Protein AF-A0A3D5HQV8-F1 (afdb_monomer_lite)

Radius of gyration: 16.64 Å; chains: 1; bounding box: 42×31×44 Å

Structure (mmCIF, N/CA/C/O backbone):
data_AF-A0A3D5HQV8-F1
#
_entry.id   AF-A0A3D5HQV8-F1
#
loop_
_atom_site.group_PDB
_atom_site.id
_atom_site.type_symbol
_atom_site.label_atom_id
_atom_site.label_alt_id
_atom_site.label_comp_id
_atom_site.label_asym_id
_atom_site.label_entity_id
_atom_site.label_seq_id
_atom_site.pdbx_PDB_ins_code
_atom_site.Cartn_x
_atom_site.Cartn_y
_atom_site.Cartn_z
_atom_site.occupancy
_atom_site.B_iso_or_equiv
_atom_site.auth_seq_id
_atom_site.auth_comp_id
_atom_site.auth_asym_id
_atom_site.auth_atom_id
_atom_site.pdbx_PDB_model_num
ATOM 1 N N . CYS A 1 1 ? 3.153 15.113 -22.332 1.00 71.88 1 CYS A N 1
ATOM 2 C CA . CYS A 1 1 ? 3.375 15.357 -20.888 1.00 71.88 1 CYS A CA 1
ATOM 3 C C . CYS A 1 1 ? 4.199 14.222 -20.282 1.00 71.88 1 CYS A C 1
ATOM 5 O O . CYS A 1 1 ? 3.769 13.077 -20.366 1.00 71.88 1 CYS A O 1
ATOM 7 N N . PHE A 1 2 ? 5.354 14.528 -19.681 1.00 80.06 2 PHE A N 1
ATOM 8 C CA . PHE A 1 2 ? 6.302 13.552 -19.108 1.00 80.06 2 PHE A CA 1
ATOM 9 C C . PHE A 1 2 ? 5.657 12.608 -18.071 1.00 80.06 2 PHE A C 1
ATOM 11 O O . PHE A 1 2 ? 5.837 11.396 -18.129 1.00 80.06 2 PHE A O 1
ATOM 18 N N . THR A 1 3 ? 4.788 13.137 -17.209 1.00 82.19 3 THR A N 1
ATOM 19 C CA . THR A 1 3 ? 4.055 12.354 -16.199 1.00 82.19 3 THR A CA 1
ATOM 20 C C . THR A 1 3 ? 3.101 11.318 -16.804 1.00 82.19 3 THR A C 1
ATOM 22 O O . THR A 1 3 ? 2.986 10.214 -16.279 1.00 82.19 3 THR A O 1
ATOM 25 N N . LEU A 1 4 ? 2.438 11.636 -17.925 1.00 87.62 4 LEU A N 1
ATOM 26 C CA . LEU A 1 4 ? 1.541 10.693 -18.611 1.00 87.62 4 LEU A CA 1
ATOM 27 C C . LEU A 1 4 ? 2.326 9.544 -19.249 1.00 87.62 4 LEU A C 1
ATOM 29 O O . LEU A 1 4 ? 1.886 8.399 -19.204 1.00 87.62 4 LEU A O 1
ATOM 33 N N . TYR A 1 5 ? 3.505 9.847 -19.795 1.00 90.25 5 TYR A N 1
ATOM 34 C CA . TYR A 1 5 ? 4.404 8.838 -20.348 1.00 90.25 5 TYR A CA 1
ATOM 35 C C . TYR A 1 5 ? 4.911 7.881 -19.263 1.00 90.25 5 TYR A C 1
ATOM 37 O O . TYR A 1 5 ? 4.818 6.666 -19.423 1.00 90.25 5 TYR A O 1
ATOM 45 N N . ASN A 1 6 ? 5.360 8.407 -18.120 1.00 91.38 6 ASN A N 1
ATOM 46 C CA . ASN A 1 6 ? 5.812 7.571 -17.007 1.00 91.38 6 ASN A CA 1
ATOM 47 C C . ASN A 1 6 ? 4.666 6.747 -16.406 1.00 91.38 6 ASN A C 1
ATOM 49 O O . ASN A 1 6 ? 4.858 5.570 -16.114 1.00 91.38 6 ASN A O 1
ATOM 53 N N . LYS A 1 7 ? 3.455 7.318 -16.310 1.00 92.81 7 LYS A N 1
ATOM 54 C CA . LYS A 1 7 ? 2.249 6.575 -15.914 1.00 92.81 7 LYS A CA 1
ATOM 55 C C . LYS A 1 7 ? 1.960 5.422 -16.858 1.00 92.81 7 LYS A C 1
ATOM 57 O O . LYS A 1 7 ? 1.735 4.307 -16.395 1.00 92.81 7 LYS A O 1
ATOM 62 N N . TYR A 1 8 ? 1.994 5.680 -18.163 1.00 93.75 8 TYR A N 1
ATOM 63 C CA . TYR A 1 8 ? 1.825 4.641 -19.168 1.00 93.75 8 TYR A CA 1
ATOM 64 C C . TYR A 1 8 ? 2.869 3.532 -18.991 1.00 93.75 8 TYR A C 1
ATOM 66 O O . TYR A 1 8 ? 2.490 2.370 -18.874 1.00 93.75 8 TYR A O 1
ATOM 74 N N . ARG A 1 9 ? 4.158 3.882 -18.871 1.00 94.25 9 ARG A N 1
ATOM 75 C CA . ARG A 1 9 ? 5.240 2.908 -18.655 1.00 94.25 9 ARG A CA 1
ATOM 76 C C . ARG A 1 9 ? 5.055 2.083 -17.387 1.00 94.25 9 ARG A C 1
ATOM 78 O O . ARG A 1 9 ? 5.070 0.862 -17.473 1.00 94.25 9 ARG A O 1
ATOM 85 N N . GLY A 1 10 ? 4.839 2.721 -16.236 1.00 93.94 10 GLY A N 1
ATOM 86 C CA . GLY A 1 10 ? 4.636 2.015 -14.968 1.00 93.94 10 GLY A CA 1
ATOM 87 C C . GLY A 1 10 ? 3.424 1.081 -15.015 1.00 93.94 10 GLY A C 1
ATOM 88 O O . GLY A 1 10 ? 3.466 -0.026 -14.490 1.00 93.94 10 GLY A O 1
ATOM 89 N N . THR A 1 11 ? 2.349 1.480 -15.699 1.00 96.12 11 THR A N 1
ATOM 90 C CA . THR A 1 11 ? 1.188 0.610 -15.919 1.00 96.12 11 THR A CA 1
ATOM 91 C C . THR A 1 11 ? 1.492 -0.568 -16.849 1.00 96.12 11 THR A C 1
ATOM 93 O O . THR A 1 11 ? 1.013 -1.662 -16.564 1.00 96.12 11 THR A O 1
ATOM 96 N N . GLN A 1 12 ? 2.259 -0.387 -17.929 1.00 96.75 12 GLN A N 1
ATOM 97 C CA . GLN A 1 12 ? 2.644 -1.505 -18.805 1.00 96.75 12 GLN A CA 1
ATOM 98 C C . GLN A 1 12 ? 3.549 -2.497 -18.074 1.00 96.75 12 GLN A C 1
ATOM 100 O O . GLN A 1 12 ? 3.232 -3.676 -18.029 1.00 96.75 12 GLN A O 1
ATOM 105 N N . VAL A 1 13 ? 4.578 -2.006 -17.380 1.00 97.31 13 VAL A N 1
ATOM 106 C CA . VAL A 1 13 ? 5.489 -2.851 -16.594 1.00 97.31 13 VAL A CA 1
ATOM 107 C C . VAL A 1 13 ? 4.746 -3.651 -15.522 1.00 97.31 13 VAL A C 1
ATOM 109 O O . VAL A 1 13 ? 5.049 -4.823 -15.310 1.00 97.31 13 VAL A O 1
ATOM 112 N N . MET A 1 14 ? 3.729 -3.068 -14.875 1.00 97.56 14 MET A N 1
ATOM 113 C CA . MET A 1 14 ? 2.869 -3.817 -13.953 1.00 97.56 14 MET A CA 1
ATOM 114 C C . MET A 1 14 ? 2.123 -4.950 -14.668 1.00 97.56 14 MET A C 1
ATOM 116 O O . MET A 1 14 ? 2.135 -6.079 -14.190 1.00 97.56 14 MET A O 1
ATOM 120 N N . LYS A 1 15 ? 1.499 -4.682 -15.822 1.00 97.44 15 LYS A N 1
ATOM 121 C CA . LYS A 1 15 ? 0.791 -5.716 -16.596 1.00 97.44 15 LYS A CA 1
ATOM 122 C C . LYS A 1 15 ? 1.727 -6.846 -17.019 1.00 97.44 15 LYS A C 1
ATOM 124 O O . LYS A 1 15 ? 1.381 -8.006 -16.828 1.00 97.44 15 LYS A O 1
ATOM 129 N N . ASP A 1 16 ? 2.905 -6.502 -17.528 1.00 97.38 16 ASP A N 1
ATOM 130 C CA . ASP A 1 16 ? 3.911 -7.474 -17.955 1.00 97.38 16 ASP A CA 1
ATOM 131 C C . ASP A 1 16 ? 4.408 -8.310 -16.767 1.00 97.38 16 ASP A C 1
ATOM 133 O O . ASP A 1 16 ? 4.524 -9.529 -16.876 1.00 97.38 16 ASP A O 1
ATOM 137 N N . THR A 1 17 ? 4.611 -7.677 -15.603 1.00 97.31 17 THR A N 1
ATOM 138 C CA . THR A 1 17 ? 4.966 -8.374 -14.354 1.00 97.31 17 THR A CA 1
ATOM 139 C C . THR A 1 17 ? 3.893 -9.393 -13.968 1.00 97.31 17 THR A C 1
ATOM 141 O O . THR A 1 17 ? 4.217 -10.540 -13.675 1.00 97.31 17 THR A O 1
ATOM 144 N N . LEU A 1 18 ? 2.616 -9.002 -14.010 1.00 97.00 18 LEU A N 1
ATOM 145 C CA . LEU A 1 18 ? 1.494 -9.874 -13.650 1.00 97.00 18 LEU A CA 1
ATOM 146 C C . LEU A 1 18 ? 1.354 -11.074 -14.589 1.00 97.00 18 LEU A C 1
ATOM 148 O O . LEU A 1 18 ? 1.087 -12.181 -14.125 1.00 97.00 18 LEU A O 1
ATOM 152 N N . VAL A 1 19 ? 1.567 -10.868 -15.891 1.00 97.06 19 VAL A N 1
ATOM 153 C CA . VAL A 1 19 ? 1.576 -11.952 -16.884 1.00 97.06 19 VAL A CA 1
ATOM 154 C C . VAL A 1 19 ? 2.753 -12.895 -16.638 1.00 97.06 19 VAL A C 1
ATOM 156 O O . VAL A 1 19 ? 2.564 -14.108 -16.612 1.00 97.06 19 VAL A O 1
ATOM 159 N N . ALA A 1 20 ? 3.954 -12.353 -16.422 1.00 96.56 20 ALA A N 1
ATOM 160 C CA . ALA A 1 20 ? 5.160 -13.148 -16.202 1.00 96.56 20 ALA A CA 1
ATOM 161 C C . ALA A 1 20 ? 5.106 -13.980 -14.909 1.00 96.56 20 ALA A C 1
ATOM 163 O O . ALA A 1 20 ? 5.643 -15.084 -14.870 1.00 96.56 20 ALA A O 1
ATOM 164 N N . GLU A 1 21 ? 4.463 -13.467 -13.857 1.00 95.94 21 GLU A N 1
ATOM 165 C CA . GLU A 1 21 ? 4.290 -14.171 -12.578 1.00 95.94 21 GLU A CA 1
ATOM 166 C C . GLU A 1 21 ? 3.005 -15.008 -12.506 1.00 95.94 21 GLU A C 1
ATOM 168 O O . GLU A 1 21 ? 2.763 -15.666 -11.496 1.00 95.94 21 GLU A O 1
ATOM 173 N N . ASN A 1 22 ? 2.198 -15.016 -13.573 1.00 95.81 22 ASN A N 1
ATOM 174 C CA . ASN A 1 22 ? 0.919 -15.724 -13.648 1.00 95.81 22 ASN A CA 1
ATOM 175 C C . ASN A 1 22 ? -0.027 -15.378 -12.476 1.00 95.81 22 ASN A C 1
ATOM 177 O O . ASN A 1 22 ? -0.645 -16.255 -11.868 1.00 95.81 22 ASN A O 1
ATOM 181 N N . ILE A 1 23 ? -0.115 -14.088 -12.135 1.00 95.69 23 ILE A N 1
ATOM 182 C CA . ILE A 1 23 ? -0.957 -13.590 -11.042 1.00 95.69 23 ILE A CA 1
ATOM 183 C C . ILE A 1 23 ? -2.345 -13.249 -11.583 1.00 95.69 23 ILE A C 1
ATOM 185 O O . ILE A 1 23 ? -2.509 -12.332 -12.388 1.00 95.69 23 ILE A O 1
ATOM 189 N N . GLU A 1 24 ? -3.365 -13.941 -11.080 1.00 94.88 24 GLU A N 1
ATOM 190 C CA . GLU A 1 24 ? -4.760 -13.566 -11.300 1.00 94.88 24 GLU A CA 1
ATOM 191 C C . GLU A 1 24 ? -5.129 -12.346 -10.450 1.00 94.88 24 GLU A C 1
ATOM 193 O O . GLU A 1 24 ? -4.840 -12.288 -9.250 1.00 94.88 24 GLU A O 1
ATOM 198 N N . TYR A 1 25 ? -5.803 -11.370 -11.056 1.00 96.19 25 TYR A N 1
ATOM 199 C CA . TYR A 1 25 ? -6.196 -10.136 -10.383 1.00 96.19 25 TYR A CA 1
ATOM 200 C C . TYR A 1 25 ? -7.548 -9.625 -10.875 1.00 96.19 25 TYR A C 1
ATOM 202 O O . TYR A 1 25 ? -7.942 -9.839 -12.020 1.00 96.19 25 TYR A O 1
ATOM 210 N N . SER A 1 26 ? -8.252 -8.912 -9.999 1.00 95.56 26 SER A N 1
ATOM 211 C CA . SER A 1 26 ? -9.507 -8.226 -10.327 1.00 95.56 26 SER A CA 1
ATOM 212 C C . SER A 1 26 ? -9.259 -6.791 -10.795 1.00 95.56 26 SER A C 1
ATOM 214 O O . SER A 1 26 ? -9.870 -6.309 -11.747 1.00 95.56 26 SER A O 1
ATOM 216 N N . ARG A 1 27 ? -8.330 -6.104 -10.129 1.00 96.19 27 ARG A N 1
ATOM 217 C CA . ARG A 1 27 ? -7.916 -4.731 -10.417 1.00 96.19 27 ARG A CA 1
ATOM 218 C C . ARG A 1 27 ? -6.508 -4.495 -9.886 1.00 96.19 27 ARG A C 1
ATOM 220 O O . ARG A 1 27 ? -6.018 -5.230 -9.035 1.00 96.19 27 ARG A O 1
ATOM 227 N N . PHE A 1 28 ? -5.857 -3.453 -10.377 1.00 97.12 28 PHE A N 1
ATOM 228 C CA . PHE A 1 28 ? -4.596 -2.982 -9.822 1.00 97.12 28 PHE A CA 1
ATOM 229 C C . PHE A 1 28 ? -4.542 -1.459 -9.873 1.00 97.12 28 PHE A C 1
ATOM 231 O O . PHE A 1 28 ? -5.255 -0.805 -10.641 1.00 97.12 28 PHE A O 1
ATOM 238 N N . PHE A 1 29 ? -3.658 -0.893 -9.068 1.00 96.25 29 PHE A N 1
ATOM 239 C CA . PHE A 1 29 ? -3.376 0.527 -9.024 1.00 96.25 29 PHE A CA 1
ATOM 240 C C . PHE A 1 29 ? -1.866 0.745 -9.075 1.00 96.25 29 PHE A C 1
ATOM 242 O O . PHE A 1 29 ? -1.102 -0.013 -8.490 1.00 96.25 29 PHE A O 1
ATOM 249 N N . THR A 1 30 ? -1.438 1.787 -9.787 1.00 95.31 30 THR A N 1
ATOM 250 C CA . THR A 1 30 ? -0.040 2.231 -9.808 1.00 95.31 30 THR A CA 1
ATOM 251 C C . THR A 1 30 ? 0.027 3.735 -9.604 1.00 95.31 30 THR A C 1
ATOM 253 O O . THR A 1 30 ? -0.784 4.484 -10.159 1.00 95.31 30 THR A O 1
ATOM 256 N N . SER A 1 31 ? 1.019 4.205 -8.869 1.00 92.81 31 SER A N 1
ATOM 257 C CA . SER A 1 31 ? 1.273 5.631 -8.682 1.00 92.81 31 SER A CA 1
ATOM 258 C C . SER A 1 31 ? 2.766 5.886 -8.539 1.00 92.81 31 SER A C 1
ATOM 260 O O . SER A 1 31 ? 3.504 4.980 -8.151 1.00 92.81 31 SER A O 1
ATOM 262 N N . PRO A 1 32 ? 3.243 7.105 -8.831 1.00 92.38 32 PRO A N 1
ATOM 263 C CA . PRO A 1 32 ? 4.567 7.488 -8.368 1.00 92.38 32 PRO A CA 1
ATOM 264 C C . PRO A 1 32 ? 4.634 7.351 -6.840 1.00 92.38 32 PRO A C 1
ATOM 266 O O . PRO A 1 32 ? 3.640 7.597 -6.148 1.00 92.38 32 PRO A O 1
ATOM 269 N N . SER A 1 33 ? 5.786 6.942 -6.314 1.00 88.19 33 SER A N 1
ATOM 270 C CA . SER A 1 33 ? 6.032 6.992 -4.876 1.00 88.19 33 SER A CA 1
ATOM 271 C C . SER A 1 33 ? 6.261 8.438 -4.418 1.00 88.19 33 SER A C 1
ATOM 273 O O . SER A 1 33 ? 6.342 9.372 -5.223 1.00 88.19 33 SER A O 1
ATOM 275 N N . ILE A 1 34 ? 6.305 8.648 -3.102 1.00 81.69 34 ILE A N 1
ATOM 276 C CA . ILE A 1 34 ? 6.324 9.994 -2.523 1.00 81.69 34 ILE A CA 1
ATOM 277 C C . ILE A 1 34 ? 7.569 10.767 -2.998 1.00 81.69 34 ILE A C 1
ATOM 279 O O . ILE A 1 34 ? 8.668 10.222 -3.102 1.00 81.69 34 ILE A O 1
ATOM 283 N N . LEU A 1 35 ? 7.381 12.063 -3.269 1.00 84.56 35 LEU A N 1
ATOM 284 C CA . LEU A 1 35 ? 8.423 13.045 -3.600 1.00 84.56 35 LEU A CA 1
ATOM 285 C C . LEU A 1 35 ? 9.155 12.833 -4.937 1.00 84.56 35 LEU A C 1
ATOM 287 O O . LEU A 1 35 ? 10.151 13.508 -5.185 1.00 84.56 35 LEU A O 1
ATOM 291 N N . ASN A 1 36 ? 8.698 11.939 -5.821 1.00 88.00 36 ASN A N 1
ATOM 292 C CA . ASN A 1 36 ? 9.371 11.716 -7.104 1.00 88.00 36 ASN A CA 1
ATOM 293 C C . ASN A 1 36 ? 8.422 11.199 -8.207 1.00 88.00 36 ASN A C 1
ATOM 295 O O . ASN A 1 36 ? 7.234 10.998 -7.984 1.00 88.00 36 ASN A O 1
ATOM 299 N N . ASN A 1 37 ? 8.935 11.022 -9.431 1.00 90.81 37 ASN A N 1
ATOM 300 C CA . ASN A 1 37 ? 8.193 10.430 -10.559 1.00 90.81 37 ASN A CA 1
ATOM 301 C C . ASN A 1 37 ? 8.959 9.284 -11.253 1.00 90.81 37 ASN A C 1
ATOM 303 O O . ASN A 1 37 ? 8.612 8.883 -12.365 1.00 90.81 37 ASN A O 1
ATOM 307 N N . ILE A 1 38 ? 10.017 8.791 -10.605 1.00 92.50 38 ILE A N 1
ATOM 308 C CA . ILE A 1 38 ? 10.951 7.790 -11.139 1.00 92.50 38 ILE A CA 1
ATOM 309 C C . ILE A 1 38 ? 10.656 6.419 -10.535 1.00 92.50 38 ILE A 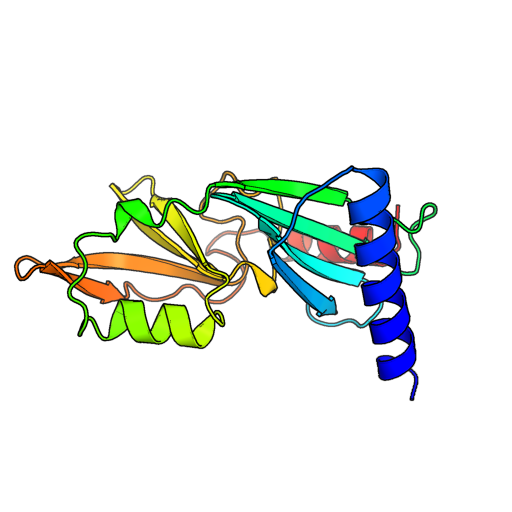C 1
ATOM 311 O O . ILE A 1 38 ? 10.593 5.433 -11.261 1.00 92.50 38 ILE A O 1
ATOM 315 N N . LEU A 1 39 ? 10.434 6.369 -9.226 1.00 92.81 39 LEU A N 1
ATOM 316 C CA . LEU A 1 39 ? 10.010 5.189 -8.500 1.00 92.81 39 LEU A CA 1
ATOM 317 C C . LEU A 1 39 ? 8.482 5.136 -8.482 1.00 92.81 39 LEU A C 1
ATOM 319 O O . LEU A 1 39 ? 7.802 6.095 -8.119 1.00 92.81 39 LEU A O 1
ATOM 323 N N . TRP A 1 40 ? 7.946 4.001 -8.895 1.00 94.06 40 TRP A N 1
ATOM 324 C CA . TRP A 1 40 ? 6.526 3.717 -8.985 1.00 94.06 40 TRP A CA 1
ATOM 325 C C . TRP A 1 40 ? 6.176 2.634 -7.981 1.00 94.06 40 TRP A C 1
ATOM 327 O O . TRP A 1 40 ? 6.855 1.616 -7.899 1.00 94.06 40 TRP A O 1
ATOM 337 N N . THR A 1 41 ? 5.111 2.856 -7.223 1.00 93.75 41 THR A N 1
ATOM 338 C CA . THR A 1 41 ? 4.492 1.842 -6.374 1.00 93.75 41 THR A CA 1
ATOM 339 C C . THR A 1 41 ? 3.277 1.266 -7.085 1.00 93.75 41 THR A C 1
ATOM 341 O O . THR A 1 41 ? 2.648 1.928 -7.923 1.00 93.75 41 THR A O 1
ATOM 344 N N . GLY A 1 42 ? 2.953 0.021 -6.775 1.00 94.88 42 GLY A N 1
ATOM 345 C CA . GLY A 1 42 ? 1.771 -0.628 -7.294 1.00 94.88 42 GLY A CA 1
ATOM 346 C C . GLY A 1 42 ? 1.180 -1.612 -6.306 1.00 94.88 42 GLY A C 1
ATOM 347 O O . GLY A 1 42 ? 1.898 -2.219 -5.518 1.00 94.88 42 GLY A O 1
ATOM 348 N N . VAL A 1 43 ? -0.138 -1.758 -6.382 1.00 96.44 43 VAL A N 1
ATOM 349 C CA . VAL A 1 43 ? -0.922 -2.737 -5.633 1.00 96.44 43 VAL A CA 1
ATOM 350 C C . VAL A 1 43 ? -1.863 -3.457 -6.582 1.00 96.44 43 VAL A C 1
ATOM 352 O O . VAL A 1 43 ? -2.430 -2.858 -7.495 1.00 96.44 43 VAL A O 1
ATOM 355 N N . VAL A 1 44 ? -2.033 -4.747 -6.361 1.00 97.00 44 VAL A N 1
ATOM 356 C CA . VAL A 1 44 ? -2.789 -5.669 -7.191 1.00 97.00 44 VAL A CA 1
ATOM 357 C C . VAL A 1 44 ? -3.756 -6.392 -6.276 1.00 97.00 44 VAL A C 1
ATOM 359 O O . VAL A 1 44 ? -3.363 -7.041 -5.308 1.00 97.00 44 VAL A O 1
ATOM 362 N N . ASP A 1 45 ? -5.032 -6.245 -6.585 1.00 96.62 45 ASP A N 1
ATOM 363 C CA . ASP A 1 45 ? -6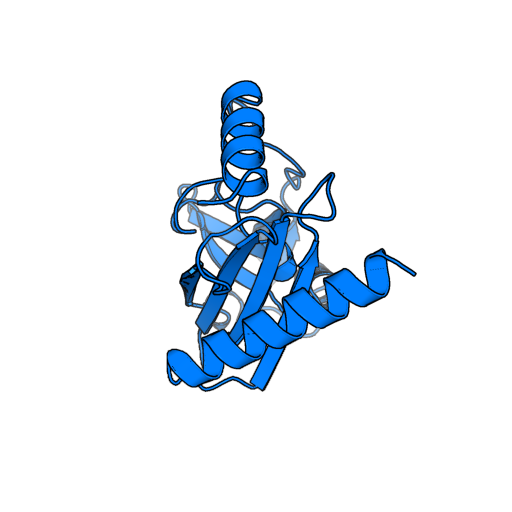.135 -6.852 -5.867 1.00 96.62 45 ASP A CA 1
ATOM 364 C C . ASP A 1 45 ? -6.375 -8.265 -6.410 1.00 96.62 45 ASP A C 1
ATOM 366 O O . ASP A 1 45 ? -6.893 -8.442 -7.519 1.00 96.62 45 ASP A O 1
ATOM 370 N N . SER A 1 46 ? -5.994 -9.266 -5.619 1.00 95.25 46 SER A N 1
ATOM 371 C CA . SER A 1 46 ? -6.227 -10.678 -5.909 1.00 95.25 46 SER A CA 1
ATOM 372 C C . SER A 1 46 ? -7.105 -11.315 -4.826 1.00 95.25 46 SER A C 1
ATOM 374 O O . SER A 1 46 ? -7.448 -10.709 -3.804 1.00 95.25 46 SER A O 1
ATOM 376 N N . LYS A 1 47 ? -7.564 -12.543 -5.063 1.00 92.31 47 LYS A N 1
ATOM 377 C CA . LYS A 1 47 ? -8.547 -13.204 -4.199 1.00 92.31 47 LYS A CA 1
ATOM 378 C C . LYS A 1 47 ? -7.968 -13.426 -2.795 1.00 92.31 47 LYS A C 1
ATOM 380 O O . LYS A 1 47 ? -7.054 -14.218 -2.617 1.00 92.31 47 LYS A O 1
ATOM 385 N N . GLY A 1 48 ? -8.520 -12.720 -1.805 1.00 92.12 48 GLY A N 1
ATOM 386 C CA . GLY A 1 48 ? -8.096 -12.784 -0.399 1.00 92.12 48 GLY A CA 1
ATOM 387 C C . GLY A 1 48 ? -6.791 -12.049 -0.071 1.00 92.12 48 GLY A C 1
ATOM 388 O O . GLY A 1 48 ? -6.509 -11.827 1.102 1.00 92.12 48 GLY A O 1
ATOM 389 N N . VAL A 1 49 ? -6.027 -11.609 -1.080 1.00 95.38 49 VAL A N 1
ATOM 390 C CA . VAL A 1 49 ? -4.661 -11.089 -0.908 1.00 95.38 49 VAL A CA 1
ATOM 391 C C . VAL A 1 49 ? -4.420 -9.836 -1.742 1.00 95.38 49 VAL A C 1
ATOM 393 O O . VAL A 1 49 ? -5.030 -9.642 -2.794 1.00 95.38 49 VAL A O 1
ATOM 396 N N . TYR A 1 50 ? -3.492 -8.999 -1.298 1.00 95.62 50 TYR A N 1
ATOM 397 C CA . TYR A 1 50 ? -2.868 -7.990 -2.140 1.00 95.62 50 TYR A CA 1
ATOM 398 C C . TYR A 1 50 ? -1.457 -8.416 -2.506 1.00 95.62 50 TYR A C 1
ATOM 400 O O . TYR A 1 50 ? -0.701 -8.879 -1.651 1.00 95.62 50 TYR A O 1
ATOM 408 N N . TYR A 1 51 ? -1.090 -8.188 -3.762 1.00 95.31 51 TYR A N 1
ATOM 409 C CA . TYR A 1 51 ? 0.313 -8.079 -4.139 1.00 95.31 51 TYR A CA 1
ATOM 410 C C . TYR A 1 51 ? 0.665 -6.606 -4.221 1.00 95.31 51 TYR A C 1
ATOM 412 O O . TYR A 1 51 ? -0.099 -5.823 -4.777 1.00 95.31 51 TYR A O 1
ATOM 420 N N . PHE A 1 52 ? 1.792 -6.201 -3.663 1.00 94.25 52 PHE A N 1
ATOM 421 C CA . PHE A 1 52 ? 2.211 -4.808 -3.677 1.00 94.25 52 PHE A CA 1
ATOM 422 C C . PHE A 1 52 ? 3.719 -4.721 -3.830 1.00 94.25 52 PHE A C 1
ATOM 424 O O . PHE A 1 52 ? 4.442 -5.629 -3.438 1.00 94.25 52 PHE A O 1
ATOM 431 N N . GLY A 1 53 ? 4.213 -3.645 -4.423 1.00 92.69 53 GLY A N 1
ATOM 432 C CA . GLY A 1 53 ? 5.631 -3.561 -4.723 1.00 92.69 53 GLY A CA 1
ATOM 433 C C . GLY A 1 53 ? 6.030 -2.277 -5.410 1.00 92.69 53 GLY A C 1
ATOM 434 O O . GLY A 1 53 ? 5.209 -1.394 -5.659 1.00 92.69 53 GLY A O 1
ATOM 435 N N . GLN A 1 54 ? 7.315 -2.192 -5.738 1.00 93.62 54 GLN A N 1
ATOM 436 C CA . GLN A 1 54 ? 7.896 -1.013 -6.364 1.00 93.62 54 GLN A CA 1
ATOM 437 C C . GLN A 1 54 ? 8.705 -1.363 -7.610 1.00 93.62 54 GLN A C 1
ATOM 439 O O . GLN A 1 54 ? 9.325 -2.425 -7.689 1.00 93.62 54 GLN A O 1
ATOM 444 N N . TYR A 1 55 ? 8.737 -0.418 -8.541 1.00 94.00 55 TYR A N 1
ATOM 445 C CA . TYR A 1 55 ? 9.504 -0.448 -9.780 1.00 94.00 55 TYR A CA 1
ATOM 446 C C . TYR A 1 55 ? 10.097 0.940 -10.039 1.00 94.00 55 TYR A C 1
ATOM 448 O O . TYR A 1 55 ? 9.365 1.931 -10.046 1.00 94.00 55 TYR A O 1
ATOM 456 N N . SER A 1 56 ? 11.407 1.035 -10.252 1.00 93.81 56 SER A N 1
ATOM 457 C CA . SER A 1 56 ? 12.051 2.270 -10.707 1.00 93.81 56 SER A CA 1
ATOM 458 C C . SER A 1 56 ? 12.188 2.273 -12.221 1.00 93.81 56 SER A C 1
ATOM 460 O O . SER A 1 56 ? 12.614 1.289 -12.813 1.00 93.81 56 SER A O 1
ATOM 462 N N . LEU A 1 57 ? 11.951 3.417 -12.865 1.00 92.44 57 LEU A N 1
ATOM 463 C CA . LEU A 1 57 ? 12.276 3.601 -14.286 1.00 92.44 57 LEU A CA 1
ATOM 464 C C . LEU A 1 57 ? 13.775 3.409 -14.599 1.00 92.44 57 LEU A C 1
ATOM 466 O O . LEU A 1 57 ? 14.127 3.352 -15.779 1.00 92.44 57 LEU A O 1
ATOM 470 N N . LEU A 1 58 ? 14.620 3.352 -13.563 1.00 93.44 58 LEU A N 1
ATOM 471 C CA . LEU A 1 58 ? 16.059 3.094 -13.617 1.00 93.44 58 LEU A CA 1
ATOM 472 C C . LEU A 1 58 ? 16.443 1.656 -13.213 1.00 93.44 58 LEU A C 1
ATOM 474 O O . LEU A 1 58 ? 17.630 1.348 -13.231 1.00 93.44 58 LEU A O 1
ATOM 478 N N . ASP A 1 59 ? 15.486 0.798 -12.831 1.00 92.38 59 ASP A N 1
ATOM 479 C CA . ASP A 1 59 ? 15.765 -0.622 -12.561 1.00 92.38 59 ASP A CA 1
ATOM 480 C C . ASP A 1 59 ? 16.277 -1.301 -13.848 1.00 92.38 59 ASP A C 1
ATOM 482 O O . ASP A 1 59 ? 15.792 -1.008 -14.949 1.00 92.38 59 ASP A O 1
ATOM 486 N N . ILE A 1 60 ? 17.249 -2.212 -13.710 1.00 91.44 60 ILE A N 1
ATOM 487 C CA . ILE A 1 60 ? 17.850 -2.935 -14.849 1.00 91.44 60 ILE A CA 1
ATOM 488 C C . ILE A 1 60 ? 16.786 -3.779 -15.557 1.00 91.44 60 ILE A C 1
ATOM 490 O O . ILE A 1 60 ? 16.692 -3.792 -16.786 1.00 91.44 60 ILE A O 1
ATOM 494 N N . GLU A 1 61 ? 15.966 -4.467 -14.766 1.00 92.56 61 GLU A N 1
ATOM 495 C CA . GLU A 1 61 ? 14.832 -5.240 -15.253 1.00 92.56 61 GLU A CA 1
ATOM 496 C C . GLU A 1 61 ? 13.538 -4.428 -15.104 1.00 92.56 61 GLU A C 1
ATOM 498 O O . GLU A 1 61 ? 13.218 -3.969 -14.003 1.00 92.56 61 GLU A O 1
ATOM 503 N N . PRO A 1 62 ? 12.743 -4.258 -16.179 1.00 93.69 62 PRO A N 1
ATOM 504 C CA . PRO A 1 62 ? 11.467 -3.561 -16.115 1.00 93.69 62 PRO A CA 1
ATOM 505 C C . PRO A 1 62 ? 10.399 -4.456 -15.474 1.00 93.69 62 PRO A C 1
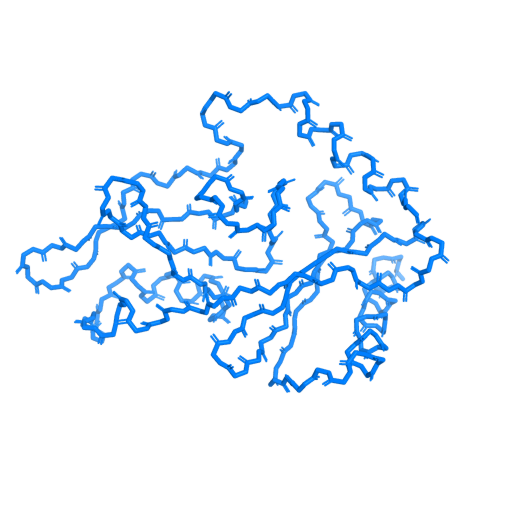ATOM 507 O O . PRO A 1 62 ? 9.524 -4.977 -16.163 1.00 93.69 62 PRO A O 1
ATOM 510 N N . LYS A 1 63 ? 10.486 -4.655 -14.154 1.00 95.00 63 LYS A N 1
ATOM 511 C CA . LYS A 1 63 ? 9.611 -5.553 -13.394 1.00 95.00 63 LYS A CA 1
ATOM 512 C C . LYS A 1 63 ? 9.321 -5.008 -11.993 1.00 95.00 63 LYS A C 1
ATOM 514 O O . LYS A 1 63 ? 10.225 -4.537 -11.305 1.00 95.00 63 LYS A O 1
ATOM 519 N N . PHE A 1 64 ? 8.068 -5.100 -11.541 1.00 94.62 64 PHE A N 1
ATOM 520 C CA . PHE A 1 64 ? 7.738 -4.821 -10.139 1.00 94.62 64 PHE A CA 1
ATOM 521 C C . PHE A 1 64 ? 8.247 -5.946 -9.240 1.00 94.62 64 PHE A C 1
ATOM 523 O O . PHE A 1 64 ? 8.010 -7.121 -9.506 1.00 94.62 64 PHE A O 1
ATOM 530 N N . LYS A 1 65 ? 8.894 -5.583 -8.130 1.00 91.56 65 LYS A N 1
ATOM 531 C CA . LYS A 1 65 ? 9.210 -6.538 -7.060 1.00 91.56 65 LYS A CA 1
ATOM 532 C C . LYS A 1 65 ? 8.013 -6.634 -6.126 1.00 91.56 65 LYS A C 1
ATOM 534 O O . LYS A 1 65 ? 7.832 -5.749 -5.290 1.00 91.56 65 LYS A O 1
ATOM 539 N N . LEU A 1 66 ? 7.170 -7.642 -6.343 1.00 92.88 66 LEU A N 1
ATOM 540 C CA . LEU A 1 66 ? 5.916 -7.825 -5.619 1.00 92.88 66 LEU A CA 1
ATOM 541 C C . LEU A 1 66 ? 6.113 -8.658 -4.345 1.00 92.88 66 LEU A C 1
ATOM 543 O O . LEU A 1 66 ? 6.658 -9.758 -4.378 1.00 92.88 66 LEU A O 1
ATOM 547 N N . SER A 1 67 ? 5.600 -8.137 -3.239 1.00 91.81 67 SER A N 1
ATOM 548 C CA . SER A 1 67 ? 5.371 -8.836 -1.977 1.00 91.81 67 SER A CA 1
ATOM 549 C C . SER A 1 67 ? 3.884 -9.145 -1.830 1.00 91.81 67 SER A C 1
ATOM 551 O O . SER A 1 67 ? 3.038 -8.488 -2.439 1.00 91.81 67 SER A O 1
ATOM 553 N N . LYS A 1 68 ? 3.552 -10.148 -1.016 1.00 92.31 68 LYS A N 1
ATOM 554 C CA . LYS A 1 68 ? 2.176 -10.603 -0.790 1.00 92.31 68 LYS A CA 1
ATOM 555 C C . LYS A 1 68 ? 1.721 -10.255 0.628 1.00 92.31 68 LYS A C 1
ATOM 557 O O . LYS A 1 68 ? 2.468 -10.471 1.574 1.00 92.31 68 LYS A O 1
ATOM 562 N N . MET A 1 69 ? 0.477 -9.805 0.776 1.00 91.81 69 MET A N 1
ATOM 563 C CA . MET A 1 69 ? -0.178 -9.592 2.068 1.00 91.81 69 MET A CA 1
ATOM 564 C C . MET A 1 69 ? -1.619 -10.107 2.049 1.00 91.81 69 MET A C 1
ATOM 566 O O . MET A 1 69 ? -2.352 -9.883 1.088 1.00 91.81 69 MET A O 1
ATOM 570 N N . GLU A 1 70 ? -2.047 -10.766 3.121 1.00 94.50 70 GLU A N 1
ATOM 571 C CA . GLU A 1 70 ? -3.448 -11.155 3.311 1.00 94.50 70 GLU A CA 1
ATOM 572 C C . GLU A 1 70 ? -4.314 -9.922 3.619 1.00 94.50 70 GLU A C 1
ATOM 574 O O . GLU A 1 70 ? -3.918 -9.036 4.378 1.00 94.50 70 GLU A O 1
ATOM 579 N N . LYS A 1 71 ? -5.519 -9.851 3.043 1.00 94.81 71 LYS A N 1
ATOM 580 C CA . LYS A 1 71 ? -6.432 -8.711 3.250 1.00 94.81 71 LYS A CA 1
ATOM 581 C C . LYS A 1 71 ? -6.984 -8.649 4.670 1.00 94.81 71 LYS A C 1
ATOM 583 O O . LYS A 1 71 ? -7.210 -7.559 5.193 1.00 94.81 71 LYS A O 1
ATOM 588 N N . ASN A 1 72 ? -7.245 -9.822 5.248 1.00 95.44 72 ASN A N 1
ATOM 589 C CA . ASN A 1 72 ? -7.848 -10.024 6.567 1.00 95.44 72 ASN A CA 1
ATOM 590 C C . ASN A 1 72 ? -9.109 -9.176 6.820 1.00 95.44 72 ASN A C 1
ATOM 592 O O . ASN A 1 72 ? -9.338 -8.718 7.939 1.00 95.44 72 ASN A O 1
ATOM 596 N N . HIS A 1 73 ? -9.942 -8.963 5.795 1.00 94.50 73 HIS A N 1
ATOM 597 C CA . HIS A 1 73 ? -11.200 -8.212 5.934 1.00 94.50 73 HIS A CA 1
ATOM 598 C C . HIS A 1 73 ? -12.151 -8.843 6.959 1.00 94.50 73 HIS A C 1
ATOM 600 O O . HIS A 1 73 ? -12.936 -8.132 7.577 1.00 94.50 73 HIS A O 1
ATOM 606 N N . ASP A 1 74 ? -12.003 -10.143 7.222 1.00 94.19 74 ASP A N 1
ATOM 607 C CA . ASP A 1 74 ? -12.757 -10.867 8.248 1.00 94.19 74 ASP A CA 1
ATOM 608 C C . ASP A 1 74 ? -12.540 -10.322 9.669 1.00 94.19 74 ASP A C 1
ATOM 610 O O . ASP A 1 74 ? -13.415 -10.459 10.519 1.00 94.19 74 ASP A O 1
ATOM 614 N N . LEU A 1 75 ? -11.408 -9.655 9.940 1.00 93.06 75 LEU A N 1
ATOM 615 C CA . LEU A 1 75 ? -11.118 -9.053 11.251 1.00 93.06 75 LEU A CA 1
ATOM 616 C C . LEU A 1 75 ? -12.037 -7.878 11.607 1.00 93.06 75 LEU A C 1
ATOM 618 O O . LEU A 1 75 ? -12.061 -7.461 12.763 1.00 93.06 75 LEU A O 1
ATOM 622 N N . ILE A 1 76 ? -12.743 -7.336 10.617 1.00 92.50 76 ILE A N 1
ATOM 623 C CA . ILE A 1 76 ? -13.724 -6.259 10.775 1.00 92.50 76 ILE A CA 1
ATOM 624 C C . ILE A 1 76 ? -15.091 -6.658 10.202 1.00 92.50 76 ILE A C 1
ATOM 626 O O . ILE A 1 76 ? -15.920 -5.794 9.932 1.00 92.50 76 ILE A O 1
ATOM 630 N N . ALA A 1 77 ? -15.333 -7.953 9.964 1.00 88.31 77 ALA A N 1
ATOM 631 C CA . ALA A 1 77 ? -16.585 -8.422 9.365 1.00 88.31 77 ALA A CA 1
ATOM 632 C C . ALA A 1 77 ? -17.807 -8.213 10.271 1.00 88.31 77 ALA A C 1
ATOM 634 O O . ALA A 1 77 ? -18.937 -8.216 9.790 1.00 88.31 77 ALA A O 1
ATOM 635 N N . ASP A 1 78 ? -17.587 -8.032 11.571 1.00 86.69 78 ASP A N 1
ATOM 636 C CA . ASP A 1 78 ? -18.615 -7.715 12.556 1.00 86.69 78 ASP A CA 1
ATOM 637 C C . ASP A 1 78 ? -18.891 -6.208 12.684 1.00 86.69 78 ASP A C 1
ATOM 639 O O . ASP A 1 78 ? -19.780 -5.823 13.446 1.00 86.69 78 ASP A O 1
ATOM 643 N N . ALA A 1 79 ? -18.160 -5.359 11.951 1.00 86.00 79 ALA A N 1
ATOM 644 C CA . ALA A 1 79 ? -18.441 -3.932 11.895 1.00 86.00 79 ALA A CA 1
ATOM 645 C C . ALA A 1 79 ? -19.867 -3.689 11.384 1.00 86.00 79 ALA A C 1
ATOM 647 O O . ALA A 1 79 ? -20.315 -4.294 10.405 1.00 86.00 79 ALA A O 1
ATOM 648 N N . SER A 1 80 ? -20.573 -2.757 12.027 1.00 84.31 80 SER A N 1
ATOM 649 C CA . SER A 1 80 ? -21.875 -2.305 11.536 1.00 84.31 80 SER A CA 1
ATOM 650 C C . SER A 1 80 ? -21.754 -1.775 10.104 1.00 84.31 80 SER A C 1
ATOM 652 O O . SER A 1 80 ? -20.778 -1.107 9.760 1.00 84.31 80 SER A O 1
ATOM 654 N N . GLN A 1 81 ? -22.771 -2.009 9.270 1.00 82.62 81 GLN A N 1
ATOM 655 C CA . GLN A 1 81 ? -22.809 -1.449 7.912 1.00 82.62 81 GLN A CA 1
ATOM 656 C C . GLN A 1 81 ? -22.737 0.087 7.914 1.00 82.62 81 GLN A C 1
ATOM 658 O O . GLN A 1 81 ? -22.179 0.676 6.990 1.00 82.62 81 GLN A O 1
ATOM 663 N N . ASP A 1 82 ? -23.229 0.724 8.979 1.00 88.50 82 ASP A N 1
ATOM 664 C CA . ASP A 1 82 ? -23.226 2.178 9.159 1.00 88.50 82 ASP A CA 1
ATOM 665 C C . ASP A 1 82 ? -22.003 2.690 9.942 1.00 88.50 82 ASP A C 1
ATOM 667 O O . ASP A 1 82 ? -21.969 3.852 10.363 1.00 88.50 82 ASP A O 1
ATOM 671 N N . ASP A 1 83 ? -20.982 1.850 10.148 1.00 93.06 83 ASP A N 1
ATOM 672 C CA . ASP A 1 83 ? -19.764 2.256 10.841 1.00 93.06 83 ASP A CA 1
ATOM 673 C C . ASP A 1 83 ? -19.034 3.362 10.071 1.00 93.06 83 ASP A C 1
ATOM 675 O O . ASP A 1 83 ? -18.473 3.161 8.990 1.00 93.06 83 ASP A O 1
ATOM 679 N N . LYS A 1 84 ? -19.033 4.568 10.643 1.00 93.19 84 LYS A N 1
ATOM 680 C CA . LYS A 1 84 ? -18.470 5.753 9.993 1.00 93.19 84 LYS A CA 1
ATOM 681 C C . LYS A 1 84 ? -16.969 5.627 9.764 1.00 93.19 84 LYS A C 1
ATOM 683 O O . LYS A 1 84 ? -16.497 6.050 8.712 1.00 93.19 84 LYS A O 1
ATOM 688 N N . VAL A 1 85 ? -16.219 5.083 10.721 1.00 93.31 85 VAL A N 1
ATOM 689 C CA . VAL A 1 85 ? -14.754 5.012 10.635 1.00 93.31 85 VAL A CA 1
ATOM 690 C C . VAL A 1 85 ? -14.350 4.012 9.563 1.00 93.31 85 VAL A C 1
ATOM 692 O O . VAL A 1 85 ? -13.575 4.361 8.671 1.00 93.31 85 VAL A O 1
ATOM 695 N N . ILE A 1 86 ? -14.926 2.811 9.587 1.00 94.19 86 ILE A N 1
ATOM 696 C CA . ILE A 1 86 ? -14.666 1.789 8.573 1.00 94.19 86 ILE A CA 1
ATOM 697 C C . ILE A 1 86 ? -15.075 2.300 7.191 1.00 94.19 86 ILE A C 1
ATOM 699 O O . ILE A 1 86 ? -14.276 2.229 6.257 1.00 94.19 86 ILE A O 1
ATOM 703 N N . ASN A 1 87 ? -16.261 2.895 7.049 1.00 94.12 87 ASN A N 1
ATOM 704 C CA . ASN A 1 87 ? -16.726 3.406 5.759 1.00 94.12 87 ASN A CA 1
ATOM 705 C C . ASN A 1 87 ? -15.842 4.538 5.213 1.00 94.12 87 ASN A C 1
ATOM 707 O O . ASN A 1 87 ? -15.536 4.549 4.019 1.00 94.12 87 ASN A O 1
ATOM 711 N N . ILE A 1 88 ? -15.366 5.450 6.069 1.00 94.38 88 ILE A N 1
ATOM 712 C CA . ILE A 1 88 ? -14.413 6.495 5.670 1.00 94.38 88 ILE A CA 1
ATOM 713 C C . ILE A 1 88 ? -13.096 5.875 5.200 1.00 94.38 88 ILE A C 1
ATOM 715 O O . ILE A 1 88 ? -12.586 6.276 4.157 1.00 94.38 88 ILE A O 1
ATOM 719 N N . LEU A 1 89 ? -12.544 4.898 5.923 1.00 94.06 89 LEU A N 1
ATOM 720 C CA . LEU A 1 89 ? -11.267 4.271 5.563 1.00 94.06 89 LEU A CA 1
ATOM 721 C C . LEU A 1 89 ? -11.371 3.439 4.275 1.00 94.06 89 LEU A C 1
ATOM 723 O O . LEU A 1 89 ? -10.458 3.462 3.443 1.00 94.06 89 LEU A O 1
ATOM 727 N N . ARG A 1 90 ? -12.505 2.766 4.056 1.00 94.44 90 ARG A N 1
ATOM 728 C CA . ARG A 1 90 ? -12.817 2.066 2.800 1.00 94.44 90 ARG A CA 1
ATOM 729 C C . ARG A 1 90 ? -12.895 3.025 1.621 1.00 94.44 90 ARG A C 1
ATOM 731 O O . ARG A 1 90 ? -12.222 2.816 0.614 1.00 94.44 90 ARG A O 1
ATOM 738 N N . TRP A 1 91 ? -13.657 4.107 1.766 1.00 95.12 91 TRP A N 1
ATOM 739 C CA . TRP A 1 91 ? -13.745 5.153 0.750 1.00 95.12 91 TRP A CA 1
ATOM 740 C C . TRP A 1 91 ? -12.375 5.783 0.475 1.00 95.12 91 TRP A C 1
ATOM 742 O O . TRP A 1 91 ? -11.962 5.886 -0.681 1.00 95.12 91 TRP A O 1
ATOM 752 N N . PHE A 1 92 ? -11.640 6.143 1.531 1.00 93.25 92 PHE A N 1
ATOM 753 C CA . PHE A 1 92 ? -10.334 6.788 1.433 1.00 93.25 92 PHE A CA 1
ATOM 754 C C . PHE A 1 92 ? -9.358 5.927 0.635 1.00 93.25 92 PHE A C 1
ATOM 756 O O . PHE A 1 92 ? -8.733 6.425 -0.301 1.00 93.25 92 PHE A O 1
ATOM 763 N N . SER A 1 93 ? -9.283 4.634 0.956 1.00 93.69 93 SER A N 1
ATOM 764 C CA . SER A 1 93 ? -8.425 3.651 0.286 1.00 93.69 93 SER A CA 1
ATOM 765 C C . SER A 1 93 ? -8.950 3.186 -1.076 1.00 93.69 93 SER A C 1
ATOM 767 O O . SER A 1 93 ? -8.265 2.435 -1.770 1.00 93.69 93 SER A O 1
ATOM 769 N N . ASN A 1 94 ? -10.138 3.627 -1.506 1.00 94.81 94 ASN A N 1
ATOM 770 C CA . ASN A 1 94 ? -10.825 3.104 -2.691 1.00 94.81 94 ASN A CA 1
ATOM 771 C C . ASN A 1 94 ? -10.967 1.563 -2.648 1.00 94.81 94 ASN A C 1
ATOM 773 O O . ASN A 1 94 ? -10.702 0.854 -3.625 1.00 94.81 94 ASN A O 1
ATOM 777 N N . ASP A 1 95 ? -11.307 1.047 -1.465 1.00 94.50 95 ASP A N 1
ATOM 778 C CA . ASP A 1 95 ? -11.349 -0.368 -1.080 1.00 94.50 95 ASP A CA 1
ATOM 779 C C . ASP A 1 95 ? -9.997 -1.121 -1.175 1.00 94.50 95 ASP A C 1
ATOM 781 O O . ASP A 1 95 ? -9.969 -2.336 -0.999 1.00 94.50 95 ASP A O 1
ATOM 785 N N . TYR A 1 96 ? -8.862 -0.450 -1.417 1.00 95.44 96 TYR A N 1
ATOM 786 C CA . TYR A 1 96 ? -7.520 -1.056 -1.347 1.00 95.44 96 TYR A CA 1
ATOM 787 C C . TYR A 1 96 ? -6.959 -0.985 0.076 1.00 95.44 96 TYR A C 1
ATOM 789 O O . TYR A 1 96 ? -5.965 -0.303 0.330 1.00 95.44 96 TYR A O 1
ATOM 797 N N . PHE A 1 97 ? -7.594 -1.677 1.017 1.00 95.12 97 PHE A N 1
ATOM 798 C CA . PHE A 1 97 ? -7.127 -1.718 2.402 1.00 95.12 97 PHE A CA 1
ATOM 799 C C . PHE A 1 97 ? -6.878 -3.138 2.886 1.00 95.12 97 PHE A C 1
ATOM 801 O O . PHE A 1 97 ? -7.638 -4.040 2.543 1.00 95.12 97 PHE A O 1
ATOM 808 N N . ALA A 1 98 ? -5.851 -3.324 3.708 1.00 94.81 98 ALA A N 1
ATOM 809 C CA . ALA A 1 98 ? -5.618 -4.556 4.457 1.00 94.81 98 ALA A CA 1
ATOM 810 C C . ALA A 1 98 ? -5.781 -4.290 5.954 1.00 94.81 98 ALA A C 1
ATOM 812 O O . ALA A 1 98 ? -5.534 -3.176 6.421 1.00 94.81 98 ALA A O 1
ATOM 813 N N . VAL A 1 99 ? -6.189 -5.311 6.702 1.00 95.12 99 VAL A N 1
ATOM 814 C CA . VAL A 1 99 ? -6.319 -5.245 8.159 1.00 95.12 99 VAL A CA 1
ATOM 815 C C . VAL A 1 99 ? -5.235 -6.106 8.799 1.00 95.12 99 VAL A C 1
ATOM 817 O O . VAL A 1 99 ? -4.933 -7.205 8.334 1.00 95.12 99 VAL A O 1
ATOM 820 N N . MET A 1 100 ? -4.642 -5.627 9.884 1.00 92.88 100 MET A N 1
ATOM 821 C CA . MET A 1 100 ? -3.704 -6.412 10.678 1.00 92.88 100 MET A CA 1
ATOM 822 C C . MET A 1 100 ? -3.942 -6.219 12.170 1.00 92.88 100 MET A C 1
ATOM 824 O O . MET A 1 100 ? -4.521 -5.220 12.600 1.0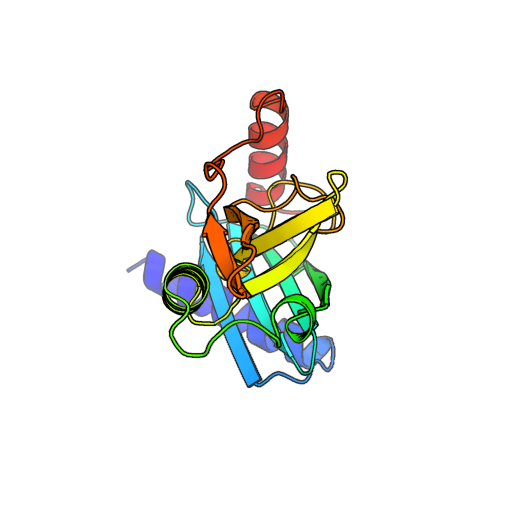0 92.88 100 MET A O 1
ATOM 828 N N . LYS A 1 101 ? -3.516 -7.209 12.955 1.00 92.56 101 LYS A N 1
ATOM 829 C CA . LYS A 1 101 ? -3.501 -7.122 14.414 1.00 92.56 101 LYS A CA 1
ATOM 830 C C . LYS A 1 101 ? -2.195 -6.484 14.855 1.00 92.56 101 LYS A C 1
ATOM 832 O O . LYS A 1 101 ? -1.134 -6.856 14.361 1.00 92.56 101 LYS A O 1
ATOM 837 N N . ARG A 1 102 ? -2.306 -5.547 15.783 1.00 89.56 102 ARG A N 1
ATOM 838 C CA . ARG A 1 102 ? -1.188 -4.844 16.399 1.00 89.56 102 ARG A CA 1
ATOM 839 C C . ARG A 1 102 ? -0.664 -5.596 17.61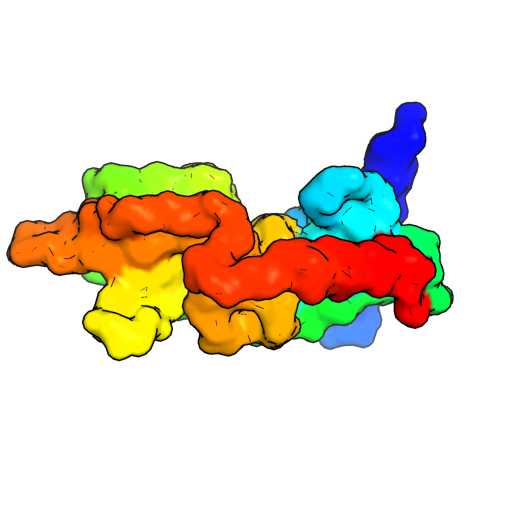5 1.00 89.56 102 ARG A C 1
ATOM 841 O O . ARG A 1 102 ? -1.366 -6.437 18.182 1.00 89.56 102 ARG A O 1
ATOM 848 N N . GLU A 1 103 ? 0.543 -5.250 18.051 1.00 87.44 103 GLU A N 1
ATOM 849 C CA . GLU A 1 103 ? 1.136 -5.812 19.277 1.00 87.44 103 GLU A CA 1
ATOM 850 C C . GLU A 1 103 ? 0.322 -5.462 20.534 1.00 87.44 103 GLU A C 1
ATOM 852 O O . GLU A 1 103 ? 0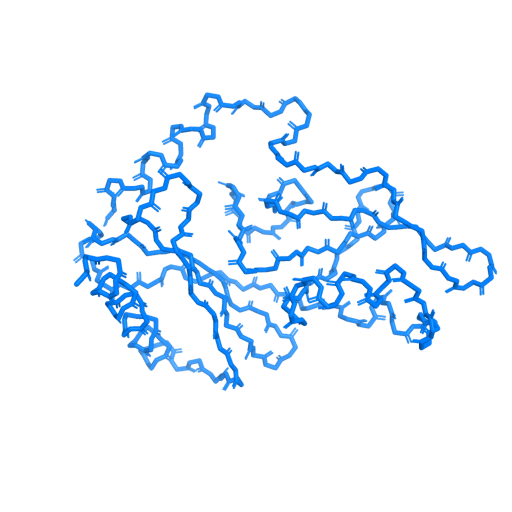.244 -6.256 21.470 1.00 87.44 103 GLU A O 1
ATOM 857 N N . ASP A 1 104 ? -0.348 -4.305 20.536 1.00 86.94 104 ASP A N 1
ATOM 858 C CA . ASP A 1 104 ? -1.233 -3.849 21.617 1.00 86.94 104 ASP A CA 1
ATOM 859 C C . ASP A 1 104 ? -2.619 -4.532 21.617 1.00 86.94 104 ASP A C 1
ATOM 861 O O . ASP A 1 104 ? -3.490 -4.189 22.420 1.00 86.94 104 ASP A O 1
ATOM 865 N N . GLY A 1 105 ? -2.834 -5.502 20.721 1.00 87.62 105 GLY A N 1
ATOM 866 C CA . GLY A 1 105 ? -4.080 -6.252 20.575 1.00 87.62 105 GLY A CA 1
ATOM 867 C C . GLY A 1 105 ? -5.179 -5.520 19.802 1.00 87.62 105 GLY A C 1
ATOM 868 O O . GLY A 1 105 ? -6.244 -6.101 19.579 1.00 87.62 105 GLY A O 1
ATOM 869 N N . LYS A 1 106 ? -4.945 -4.275 19.371 1.00 91.62 106 LYS A N 1
ATOM 870 C CA . LYS A 1 106 ? -5.891 -3.507 18.554 1.00 91.62 106 LYS A CA 1
ATOM 871 C C . LYS A 1 106 ? -5.752 -3.861 17.073 1.00 91.62 106 LYS A C 1
ATOM 873 O O . LYS A 1 106 ? -4.900 -4.659 16.674 1.00 91.62 106 LYS A O 1
ATOM 878 N N . LEU A 1 107 ? -6.619 -3.288 16.242 1.00 93.81 107 LEU A N 1
ATOM 879 C CA . LEU A 1 107 ? -6.546 -3.465 14.796 1.00 93.81 107 LEU A CA 1
ATOM 880 C C . LEU A 1 107 ? -5.883 -2.259 14.142 1.00 93.81 107 LEU A C 1
ATOM 882 O O . LEU A 1 107 ? -5.886 -1.148 14.666 1.00 93.81 107 LEU A O 1
ATOM 886 N N . GLN A 1 108 ? -5.328 -2.491 12.965 1.00 93.19 108 GLN A N 1
ATOM 887 C CA . GLN A 1 108 ? -4.782 -1.462 12.103 1.00 93.19 108 GLN A CA 1
ATOM 888 C C . GLN A 1 108 ? -5.276 -1.691 10.687 1.00 93.19 108 GLN A C 1
ATOM 890 O O . GLN A 1 108 ? -5.184 -2.800 10.162 1.00 93.19 108 GLN A O 1
ATOM 895 N N . ILE A 1 109 ? -5.789 -0.629 10.077 1.00 94.19 109 ILE A N 1
ATOM 896 C CA . ILE A 1 109 ? -6.201 -0.612 8.679 1.00 94.19 109 ILE A CA 1
ATOM 897 C C . ILE A 1 109 ? -5.132 0.132 7.889 1.00 94.19 109 ILE A C 1
ATOM 899 O O . ILE A 1 109 ? -4.778 1.258 8.228 1.00 94.19 109 ILE A O 1
ATOM 903 N N . ASN A 1 110 ? -4.614 -0.493 6.838 1.00 93.19 110 ASN A N 1
ATOM 904 C CA . ASN A 1 110 ? -3.559 0.069 6.002 1.00 93.19 110 ASN A CA 1
ATOM 905 C C . ASN A 1 110 ? -4.092 0.381 4.609 1.00 93.19 110 ASN A C 1
ATOM 907 O O . ASN A 1 110 ? -4.748 -0.472 4.015 1.00 93.19 110 ASN A O 1
ATOM 911 N N . ASP A 1 111 ? -3.773 1.557 4.065 1.00 93.25 111 ASP A N 1
ATOM 912 C CA . ASP A 1 111 ? -4.017 1.850 2.647 1.00 93.25 111 ASP A CA 1
ATOM 913 C C . ASP A 1 111 ? -2.888 1.261 1.796 1.00 93.25 111 ASP A C 1
ATOM 915 O O . ASP A 1 111 ? -1.736 1.702 1.840 1.00 93.25 111 ASP A O 1
ATOM 919 N N . MET A 1 112 ? -3.235 0.265 0.987 1.00 93.12 112 MET A N 1
ATOM 920 C CA . MET A 1 112 ? -2.272 -0.517 0.221 1.00 93.12 112 MET A CA 1
ATOM 921 C C . MET A 1 112 ? -1.761 0.208 -1.028 1.00 93.12 112 MET A C 1
ATOM 923 O O . MET A 1 112 ? -0.772 -0.224 -1.617 1.00 93.12 112 MET A O 1
ATOM 927 N N . ARG A 1 113 ? -2.385 1.316 -1.454 1.00 92.12 113 ARG A N 1
ATOM 928 C CA . ARG A 1 113 ? -2.022 2.009 -2.708 1.00 92.12 113 ARG A CA 1
ATOM 929 C C . ARG A 1 113 ? -0.654 2.667 -2.659 1.00 92.12 113 ARG A C 1
ATOM 931 O O . ARG A 1 113 ? -0.017 2.815 -3.697 1.00 92.12 113 ARG A O 1
ATOM 938 N N . TYR A 1 114 ? -0.222 3.080 -1.473 1.00 85.44 114 TYR A N 1
ATOM 939 C CA . TYR A 1 114 ? 1.043 3.790 -1.288 1.00 85.44 114 TYR A CA 1
ATOM 940 C C . TYR A 1 114 ? 2.181 2.857 -0.858 1.00 85.44 114 TYR A C 1
ATOM 942 O O . TYR A 1 114 ? 3.346 3.234 -0.965 1.00 85.44 114 TYR A O 1
ATOM 950 N N . GLY A 1 115 ? 1.859 1.618 -0.480 1.00 81.38 115 GLY A N 1
ATOM 951 C CA . GLY A 1 115 ? 2.829 0.606 -0.080 1.00 81.38 115 GLY A CA 1
ATOM 952 C C . GLY A 1 115 ? 3.474 0.889 1.278 1.00 81.38 115 GLY A C 1
ATOM 953 O O . GLY A 1 115 ? 2.871 1.496 2.168 1.00 81.38 115 GLY A O 1
ATOM 954 N N . ILE A 1 116 ? 4.712 0.419 1.420 1.00 83.88 116 ILE A N 1
ATOM 955 C CA . ILE A 1 116 ? 5.492 0.451 2.660 1.00 83.88 116 ILE A CA 1
ATOM 956 C C . ILE A 1 116 ? 6.733 1.344 2.525 1.00 83.88 116 ILE A C 1
ATOM 958 O O . ILE A 1 116 ? 7.260 1.525 1.424 1.00 83.88 116 ILE A O 1
ATOM 962 N N . PHE A 1 117 ? 7.205 1.894 3.644 1.00 71.38 117 PHE A N 1
ATOM 963 C CA . PHE A 1 117 ? 8.479 2.606 3.747 1.00 71.38 117 PHE A CA 1
ATOM 964 C C . PHE A 1 117 ? 9.671 1.648 3.721 1.00 71.38 117 PHE A C 1
ATOM 966 O O . PHE A 1 117 ? 10.664 1.925 3.053 1.00 71.38 117 PHE A O 1
ATOM 973 N N . LYS A 1 118 ? 9.575 0.541 4.461 1.00 70.06 118 LYS A N 1
ATOM 974 C CA . LYS A 1 118 ? 10.643 -0.442 4.662 1.00 70.06 118 LYS A CA 1
ATOM 975 C C . LYS A 1 118 ? 10.034 -1.793 5.027 1.00 70.06 118 LYS A C 1
ATOM 977 O O . LYS A 1 118 ? 8.908 -1.838 5.509 1.00 70.06 118 LYS A O 1
ATOM 982 N N . GLY A 1 119 ? 10.796 -2.861 4.809 1.00 71.31 119 GLY A N 1
ATOM 983 C CA . GLY A 1 119 ? 10.420 -4.218 5.194 1.00 71.31 119 GLY A CA 1
ATOM 984 C C . GLY A 1 119 ? 9.681 -4.967 4.093 1.00 71.31 119 GLY A C 1
ATOM 985 O O . GLY A 1 119 ? 9.855 -4.697 2.905 1.00 71.31 119 GLY A O 1
ATOM 986 N N . ASP A 1 120 ? 8.875 -5.932 4.512 1.00 72.00 120 ASP A N 1
ATOM 987 C CA . ASP A 1 120 ? 8.076 -6.817 3.665 1.00 72.00 120 ASP A CA 1
ATOM 988 C C . ASP A 1 120 ? 6.566 -6.691 3.939 1.00 72.00 120 ASP A C 1
ATOM 990 O O . ASP A 1 120 ? 5.772 -7.416 3.339 1.00 72.00 120 ASP A O 1
ATOM 994 N N . GLY A 1 121 ? 6.158 -5.737 4.789 1.00 77.00 121 GLY A N 1
ATOM 995 C CA . GLY A 1 121 ? 4.761 -5.517 5.168 1.00 77.00 121 GLY A CA 1
ATOM 996 C C . GLY A 1 121 ? 4.293 -6.409 6.318 1.00 77.00 121 GLY A C 1
ATOM 997 O O . GLY A 1 121 ? 3.087 -6.591 6.494 1.00 77.00 121 GLY A O 1
ATOM 998 N N . THR A 1 122 ? 5.224 -6.977 7.087 1.00 79.56 122 THR A N 1
ATOM 999 C CA . THR A 1 122 ? 4.912 -7.785 8.273 1.00 79.56 122 THR A CA 1
ATOM 1000 C C . THR A 1 122 ? 4.796 -6.957 9.547 1.00 79.56 122 THR A C 1
ATOM 1002 O O . THR A 1 122 ? 4.071 -7.364 10.456 1.00 79.56 122 THR A O 1
ATOM 1005 N N . SER A 1 123 ? 5.450 -5.793 9.623 1.00 83.50 123 SER A N 1
ATOM 1006 C CA . SER A 1 123 ? 5.378 -4.923 10.798 1.00 83.50 123 SER A CA 1
ATOM 1007 C C . SER A 1 123 ? 4.317 -3.834 10.635 1.00 83.50 123 SER A C 1
ATOM 1009 O O . SER A 1 123 ? 4.119 -3.259 9.563 1.00 83.50 123 SER A O 1
ATOM 1011 N N . GLU A 1 124 ? 3.647 -3.496 11.738 1.00 81.19 124 GLU A N 1
ATOM 1012 C CA . GLU A 1 124 ? 2.636 -2.434 11.780 1.00 81.19 124 GLU A CA 1
ATOM 1013 C C . GLU A 1 124 ? 3.192 -1.045 11.401 1.00 81.19 124 GLU A C 1
ATOM 1015 O O . GLU A 1 124 ? 2.441 -0.173 10.965 1.00 81.19 124 GLU A O 1
ATOM 1020 N N . LYS A 1 125 ? 4.511 -0.844 11.499 1.00 81.75 125 LYS A N 1
ATOM 1021 C CA . LYS A 1 125 ? 5.199 0.420 11.187 1.00 81.75 125 LYS A CA 1
ATOM 1022 C C . LYS A 1 125 ? 5.661 0.524 9.734 1.00 81.75 125 LYS A C 1
ATOM 1024 O O . LYS A 1 125 ? 6.144 1.580 9.327 1.00 81.75 125 LYS A O 1
ATOM 1029 N N . ASP A 1 126 ? 5.524 -0.550 8.963 1.00 84.56 126 ASP A N 1
ATOM 1030 C CA . ASP A 1 126 ? 6.040 -0.613 7.596 1.00 84.56 126 ASP A CA 1
ATOM 1031 C C . ASP A 1 126 ? 5.201 0.264 6.659 1.00 84.56 126 ASP A C 1
ATOM 1033 O O . ASP A 1 126 ? 5.724 0.859 5.720 1.00 84.56 126 ASP A O 1
ATOM 1037 N N . PHE A 1 127 ? 3.899 0.385 6.919 1.00 85.88 127 PHE A N 1
ATOM 1038 C CA . PHE A 1 127 ? 2.945 1.049 6.034 1.00 85.88 127 PHE A CA 1
ATOM 1039 C C . PHE A 1 127 ? 2.995 2.571 6.141 1.00 85.88 127 PHE A C 1
ATOM 1041 O O . PHE A 1 127 ? 2.924 3.142 7.229 1.00 85.88 127 PHE A O 1
ATOM 1048 N N . ILE A 1 128 ? 3.010 3.230 4.979 1.00 84.00 128 ILE A N 1
ATOM 1049 C CA . ILE A 1 128 ? 3.009 4.696 4.878 1.00 84.00 128 ILE A CA 1
ATOM 1050 C C . ILE A 1 128 ? 1.739 5.300 5.485 1.00 84.00 128 ILE A C 1
ATOM 1052 O O . ILE A 1 128 ? 1.790 6.313 6.182 1.00 84.00 128 ILE A O 1
ATOM 1056 N N . PHE A 1 129 ? 0.599 4.676 5.193 1.00 87.56 129 PHE A N 1
ATOM 1057 C CA . PHE A 1 129 ? -0.707 5.064 5.704 1.00 87.56 129 PHE A CA 1
ATOM 1058 C C . PHE A 1 129 ? -1.272 3.915 6.522 1.00 87.56 129 PHE A C 1
ATOM 1060 O O . PHE A 1 129 ? -1.949 3.032 5.991 1.00 87.56 129 PHE A O 1
ATOM 1067 N N . ASN A 1 130 ? -0.966 3.948 7.813 1.00 89.38 130 ASN A N 1
ATOM 1068 C CA . ASN A 1 130 ? -1.537 3.063 8.808 1.00 89.38 130 ASN A CA 1
ATOM 1069 C C . ASN A 1 130 ? -2.545 3.824 9.680 1.00 89.38 130 ASN A C 1
ATOM 1071 O O . ASN A 1 130 ? -2.318 4.961 10.096 1.00 89.38 130 ASN A O 1
ATOM 1075 N N . PHE A 1 131 ? -3.682 3.188 9.940 1.00 91.81 131 PHE A N 1
ATOM 1076 C CA . PHE A 1 131 ? -4.787 3.746 10.710 1.00 91.81 131 PHE A CA 1
ATOM 1077 C C . PHE A 1 131 ? -5.152 2.769 11.825 1.00 91.81 131 PHE A C 1
ATOM 1079 O O . PHE A 1 131 ? -5.932 1.837 11.600 1.00 91.81 131 PHE A O 1
ATOM 1086 N N . PRO A 1 132 ? -4.575 2.933 13.024 1.00 92.69 132 PRO A N 1
ATOM 1087 C CA . PRO A 1 132 ? -4.956 2.127 14.169 1.00 92.69 132 PRO A CA 1
ATOM 1088 C C . PRO A 1 132 ? -6.412 2.390 14.562 1.00 92.69 132 PRO A C 1
ATOM 1090 O O . PRO A 1 132 ? -6.829 3.538 14.708 1.00 92.69 132 PRO A O 1
ATOM 1093 N N . VAL A 1 133 ? -7.188 1.330 14.758 1.00 93.44 133 VAL A N 1
ATOM 1094 C CA . VAL A 1 133 ? -8.599 1.397 15.146 1.00 93.44 133 VAL A CA 1
ATOM 1095 C C . VAL A 1 133 ? -8.865 0.519 16.364 1.00 93.44 133 VAL A C 1
ATOM 1097 O O . VAL A 1 133 ? -8.278 -0.553 16.535 1.00 93.44 133 VAL A O 1
ATOM 1100 N N . GLU A 1 134 ? -9.768 0.973 17.223 1.00 92.62 134 GLU A N 1
ATOM 1101 C CA . GLU A 1 134 ? -10.280 0.200 18.352 1.00 92.62 134 GLU A CA 1
ATOM 1102 C C . GLU A 1 134 ? -11.764 -0.065 18.188 1.00 92.62 134 GLU A C 1
ATOM 1104 O O . GLU A 1 134 ? -12.516 0.791 17.729 1.00 92.62 134 GLU A O 1
ATOM 1109 N N . ARG A 1 135 ? -12.177 -1.262 18.595 1.00 90.75 135 ARG A N 1
ATOM 1110 C CA . ARG A 1 135 ? -13.581 -1.638 18.667 1.00 90.75 135 ARG A CA 1
ATOM 1111 C C . ARG A 1 135 ? -14.173 -1.124 19.976 1.00 90.75 135 ARG A C 1
ATOM 1113 O O . ARG A 1 135 ? -13.607 -1.358 21.045 1.00 90.75 135 ARG A O 1
ATOM 1120 N N . LEU A 1 136 ? -15.307 -0.448 19.885 1.00 90.06 136 LEU A N 1
ATOM 1121 C CA . LEU A 1 136 ? -16.083 0.053 21.011 1.00 90.06 136 LEU A CA 1
ATOM 1122 C C . LEU A 1 136 ? -17.082 -1.005 21.498 1.00 90.06 136 LEU A C 1
ATOM 1124 O O . LEU A 1 136 ? -17.353 -2.007 20.834 1.00 90.06 136 LEU A O 1
ATOM 1128 N N . SER A 1 137 ? -17.647 -0.789 22.686 1.00 88.00 137 SER A N 1
ATOM 1129 C CA . SER A 1 137 ? -18.595 -1.726 23.303 1.00 88.00 137 SER A CA 1
ATOM 1130 C C . SER A 1 137 ? -19.920 -1.856 22.546 1.00 88.00 137 SER A C 1
ATOM 1132 O O . SER A 1 137 ? -20.613 -2.853 22.717 1.00 88.00 137 SER A O 1
ATOM 1134 N N . ASP A 1 138 ? -20.277 -0.864 21.729 1.00 87.19 138 ASP A N 1
ATOM 1135 C CA . ASP A 1 138 ? -21.467 -0.877 20.870 1.00 87.19 138 ASP A CA 1
ATOM 1136 C C . ASP A 1 138 ? -21.235 -1.571 19.513 1.00 87.19 138 ASP A C 1
ATOM 1138 O O . ASP A 1 138 ? -22.154 -1.651 18.700 1.00 87.19 138 ASP A O 1
ATOM 1142 N N . GLY A 1 139 ? -20.024 -2.090 19.272 1.00 85.00 139 GLY A N 1
ATOM 1143 C CA . GLY A 1 139 ? -19.638 -2.755 18.026 1.00 85.00 139 GLY A CA 1
ATOM 1144 C C . GLY A 1 139 ? -19.159 -1.813 16.920 1.00 85.00 139 GLY A C 1
ATOM 1145 O O . GLY A 1 139 ? -18.760 -2.296 15.862 1.00 85.00 139 GLY A O 1
ATOM 1146 N N . SER A 1 140 ? -19.162 -0.496 17.147 1.00 90.25 140 SER A N 1
ATOM 1147 C CA . SER A 1 140 ? -18.548 0.464 16.229 1.00 90.25 140 SER A CA 1
ATOM 1148 C C . SER A 1 140 ? -17.035 0.569 16.435 1.00 90.25 140 SER A C 1
ATOM 1150 O O . SER A 1 140 ? -16.487 0.122 17.445 1.00 90.25 140 SER A O 1
ATOM 1152 N N . TYR A 1 141 ? -16.342 1.159 15.470 1.00 93.44 141 TYR A N 1
ATOM 1153 C CA . TYR A 1 141 ? -14.910 1.389 15.492 1.00 93.44 141 TYR A CA 1
ATOM 1154 C C . TYR A 1 141 ? -14.602 2.865 15.691 1.00 93.44 141 TYR A C 1
ATOM 1156 O O . TYR A 1 141 ? -15.235 3.755 15.124 1.00 93.44 141 TYR A O 1
ATOM 1164 N N . ASN A 1 142 ? -13.558 3.118 16.469 1.00 93.00 142 ASN A N 1
ATOM 1165 C CA . ASN A 1 142 ? -12.984 4.436 16.649 1.00 93.00 142 ASN A CA 1
ATOM 1166 C C . ASN A 1 142 ? -11.563 4.472 16.084 1.00 93.00 142 ASN A C 1
ATOM 1168 O O . ASN A 1 142 ? -10.791 3.525 16.244 1.00 93.00 142 ASN A O 1
ATOM 1172 N N . LEU A 1 143 ? -11.208 5.583 15.439 1.00 91.00 143 LEU A N 1
ATOM 1173 C CA . LEU A 1 143 ? -9.851 5.813 14.964 1.00 91.00 143 LEU A CA 1
ATOM 1174 C C . LEU A 1 143 ? -8.990 6.284 16.135 1.00 91.00 143 LEU A C 1
ATOM 1176 O O . LEU A 1 143 ? -9.219 7.344 16.718 1.00 91.00 143 LEU A O 1
ATOM 1180 N N . ILE A 1 144 ? -7.957 5.516 16.447 1.00 87.00 144 ILE A N 1
ATOM 1181 C CA . ILE A 1 144 ? -6.941 5.917 17.411 1.00 87.00 144 ILE A CA 1
ATOM 1182 C C . ILE A 1 144 ? -5.966 6.795 16.642 1.00 87.00 144 ILE A C 1
ATOM 1184 O O . ILE A 1 144 ? -5.536 6.408 15.558 1.00 87.00 144 ILE A O 1
ATOM 1188 N N . LYS A 1 145 ? -5.662 7.981 17.190 1.00 72.88 145 LYS A N 1
ATOM 1189 C CA . LYS A 1 145 ? -4.773 9.018 16.629 1.00 72.88 145 LYS A CA 1
ATOM 1190 C C . LYS A 1 145 ? -3.902 8.490 15.480 1.00 72.88 145 LYS A C 1
ATOM 1192 O O . LYS A 1 145 ? -2.881 7.849 15.724 1.00 72.88 145 LYS A O 1
ATOM 1197 N N . ALA A 1 146 ? -4.326 8.761 14.246 1.00 61.25 146 ALA A N 1
ATOM 1198 C CA . ALA A 1 146 ? -3.611 8.299 13.066 1.00 61.25 146 ALA A CA 1
ATOM 1199 C C . ALA A 1 146 ? -2.183 8.855 13.081 1.00 61.25 146 ALA A C 1
ATOM 1201 O O . ALA A 1 146 ? -1.987 10.071 13.188 1.00 61.25 146 ALA A O 1
ATOM 1202 N N . GLN A 1 147 ? -1.190 7.974 12.981 1.00 59.16 147 GLN A N 1
ATOM 1203 C CA . GLN A 1 147 ? 0.187 8.382 12.741 1.00 59.16 147 GLN A CA 1
ATOM 1204 C C . GLN A 1 147 ? 0.389 8.469 11.229 1.00 59.16 147 GLN A C 1
ATOM 1206 O O . GLN A 1 147 ? 0.657 7.480 10.557 1.00 59.16 147 GLN A O 1
ATOM 1211 N N . GLY A 1 148 ? 0.193 9.665 10.674 1.00 56.34 148 GLY A N 1
ATOM 1212 C CA . GLY A 1 148 ? 0.565 9.945 9.291 1.00 56.34 148 GLY A CA 1
ATOM 1213 C C . GLY A 1 148 ? 2.055 10.267 9.194 1.00 56.34 148 GLY A C 1
ATOM 1214 O O . GLY A 1 148 ? 2.520 11.201 9.846 1.00 56.34 148 GLY A O 1
ATOM 1215 N N . GLY A 1 149 ? 2.785 9.543 8.343 1.00 62.00 149 GLY A N 1
ATOM 1216 C CA . GLY A 1 149 ? 4.210 9.774 8.088 1.00 62.00 149 GLY A CA 1
ATOM 1217 C C . GLY A 1 149 ? 5.132 8.764 8.783 1.00 62.00 149 GLY A C 1
ATOM 1218 O O . GLY A 1 149 ? 4.663 7.734 9.259 1.00 62.00 149 GLY A O 1
ATOM 1219 N N . PRO A 1 150 ? 6.454 9.021 8.800 1.00 62.22 150 PRO A N 1
ATOM 1220 C CA . PRO A 1 150 ? 7.417 8.144 9.456 1.00 62.22 150 PRO A CA 1
ATOM 1221 C C . PRO A 1 150 ? 7.015 7.876 10.916 1.00 62.22 150 PRO A C 1
ATOM 1223 O O . PRO A 1 150 ? 6.704 8.847 11.613 1.00 62.22 150 PRO A O 1
ATOM 1226 N N . PRO A 1 151 ? 7.046 6.614 11.384 1.00 66.31 151 PRO A N 1
ATOM 1227 C CA . PRO A 1 151 ? 6.724 6.257 12.761 1.00 66.31 151 PRO A CA 1
ATOM 1228 C C . PRO A 1 151 ? 7.516 7.090 13.772 1.00 66.31 151 PRO A C 1
ATOM 1230 O O . PRO A 1 151 ? 8.677 7.442 13.534 1.00 66.31 151 PRO A O 1
ATOM 1233 N N . ASP A 1 152 ? 6.922 7.360 14.934 1.00 63.28 152 ASP A N 1
ATOM 1234 C CA . ASP A 1 152 ? 7.645 8.012 16.027 1.00 63.28 152 ASP A CA 1
ATOM 1235 C C . ASP A 1 152 ? 8.862 7.159 16.439 1.00 63.28 152 ASP A C 1
ATOM 1237 O O . ASP A 1 152 ? 8.746 5.966 16.728 1.00 63.28 152 ASP A O 1
ATOM 1241 N N . GLY A 1 153 ? 10.049 7.775 16.431 1.00 64.00 153 GLY A N 1
ATOM 1242 C CA . GLY A 1 153 ? 11.325 7.097 16.689 1.00 64.00 153 GLY A CA 1
ATOM 1243 C C . GLY A 1 153 ? 11.957 6.403 15.476 1.00 64.00 153 GLY A C 1
ATOM 1244 O O . GLY A 1 153 ? 13.039 5.839 15.617 1.00 64.00 153 GLY A O 1
ATOM 1245 N N . ALA A 1 154 ? 11.337 6.455 14.292 1.00 66.44 154 ALA A N 1
ATOM 1246 C CA . ALA A 1 154 ? 11.971 5.988 13.063 1.00 66.44 154 ALA A CA 1
ATOM 1247 C C . ALA A 1 154 ? 13.130 6.905 12.642 1.00 66.44 154 ALA A C 1
ATOM 1249 O O . ALA A 1 154 ? 13.016 8.137 12.680 1.00 66.44 154 ALA A O 1
ATOM 1250 N N . ASP A 1 155 ? 14.227 6.304 12.176 1.00 75.81 155 ASP A N 1
ATOM 1251 C CA . ASP A 1 155 ? 15.338 7.044 11.587 1.00 75.81 155 ASP A CA 1
ATOM 1252 C C . ASP A 1 155 ? 14.927 7.585 10.209 1.00 75.81 155 ASP A C 1
ATOM 1254 O O . ASP A 1 155 ? 14.953 6.902 9.183 1.00 75.81 155 ASP A O 1
ATOM 1258 N N . ARG A 1 156 ? 14.521 8.857 10.191 1.00 77.38 156 ARG A N 1
ATOM 1259 C CA . ARG A 1 156 ? 14.125 9.563 8.964 1.00 77.38 156 ARG A CA 1
ATOM 1260 C C . ARG A 1 156 ? 15.266 9.647 7.946 1.00 77.38 156 ARG A C 1
ATOM 1262 O O . ARG A 1 156 ? 14.988 9.735 6.751 1.00 77.38 156 ARG A O 1
ATOM 1269 N N . GLY A 1 157 ? 16.520 9.650 8.401 1.00 80.38 157 GLY A N 1
ATOM 1270 C CA . GLY A 1 157 ? 17.697 9.653 7.536 1.00 80.38 157 GLY A CA 1
ATOM 1271 C C . GLY A 1 157 ? 17.870 8.313 6.831 1.00 80.38 157 GLY A C 1
ATOM 1272 O O . GLY A 1 157 ? 18.091 8.280 5.618 1.00 80.38 157 GLY A O 1
ATOM 1273 N N . GLU A 1 158 ? 17.685 7.213 7.558 1.00 80.31 158 GLU A N 1
ATOM 1274 C CA . GLU A 1 158 ? 17.688 5.868 6.979 1.00 80.31 158 GLU A CA 1
ATOM 1275 C C . GLU A 1 158 ? 16.552 5.705 5.958 1.00 80.31 158 GLU A C 1
ATOM 1277 O O . GLU A 1 158 ? 16.798 5.311 4.822 1.00 80.31 158 GLU A O 1
ATOM 1282 N N . MET A 1 159 ? 15.330 6.138 6.287 1.00 78.88 159 MET A N 1
ATOM 1283 C CA . MET A 1 159 ? 14.189 6.084 5.359 1.00 78.88 159 MET A CA 1
ATOM 1284 C C . MET A 1 159 ? 14.414 6.891 4.074 1.00 78.88 159 MET A C 1
ATOM 1286 O O . MET A 1 159 ? 14.060 6.445 2.981 1.00 78.88 159 MET A O 1
ATOM 1290 N N . ALA A 1 160 ? 15.010 8.082 4.183 1.00 83.25 160 ALA A N 1
ATOM 1291 C CA . ALA A 1 160 ? 15.371 8.879 3.014 1.00 83.25 160 ALA A CA 1
ATOM 1292 C C . ALA A 1 160 ? 16.450 8.183 2.169 1.00 83.25 160 ALA A C 1
ATOM 1294 O O . ALA A 1 160 ? 16.400 8.231 0.937 1.00 83.25 160 ALA A O 1
ATOM 1295 N N . THR A 1 161 ? 17.397 7.511 2.826 1.00 86.38 161 THR A N 1
ATOM 1296 C CA . THR A 1 161 ? 18.461 6.743 2.173 1.00 86.38 161 THR A CA 1
ATOM 1297 C C . THR A 1 161 ? 17.894 5.538 1.424 1.00 86.38 161 THR A C 1
ATOM 1299 O O . THR A 1 161 ? 18.228 5.352 0.253 1.00 86.38 161 THR A O 1
ATOM 1302 N N . ASP A 1 162 ? 16.986 4.783 2.041 1.00 85.00 162 ASP A N 1
ATOM 1303 C CA . ASP A 1 162 ? 16.315 3.624 1.440 1.00 85.00 162 ASP A CA 1
ATOM 1304 C C . ASP A 1 162 ? 15.458 4.039 0.232 1.00 85.00 162 ASP A C 1
ATOM 1306 O O . ASP A 1 162 ? 15.546 3.442 -0.848 1.00 85.00 162 ASP A O 1
ATOM 1310 N N . LEU A 1 163 ? 14.695 5.132 0.363 1.00 85.94 163 LEU A N 1
ATOM 1311 C CA . LEU A 1 163 ? 13.932 5.703 -0.747 1.00 85.94 163 LEU A CA 1
ATOM 1312 C C . LEU A 1 163 ? 14.855 6.120 -1.899 1.00 85.94 163 LEU A C 1
ATOM 1314 O O . LEU A 1 163 ? 14.582 5.805 -3.058 1.00 85.94 163 LEU A O 1
ATOM 1318 N N . TRP A 1 164 ? 15.963 6.802 -1.598 1.00 87.69 164 TRP A N 1
ATOM 1319 C CA . TRP A 1 164 ? 16.933 7.221 -2.609 1.00 87.69 164 TRP A CA 1
ATOM 1320 C C . TRP A 1 164 ? 17.611 6.032 -3.295 1.00 87.69 164 TRP A C 1
ATOM 1322 O O . TRP A 1 164 ? 17.813 6.051 -4.512 1.00 87.69 164 TRP A O 1
ATOM 1332 N N . ALA A 1 165 ? 17.934 4.980 -2.541 1.00 88.25 165 ALA A N 1
ATOM 1333 C CA . ALA A 1 165 ? 18.468 3.740 -3.084 1.00 88.25 165 ALA A CA 1
ATOM 1334 C C . ALA A 1 165 ? 17.485 3.105 -4.073 1.00 88.25 165 ALA A C 1
ATOM 1336 O O . ALA A 1 165 ? 17.882 2.773 -5.187 1.00 88.25 165 ALA A O 1
ATOM 1337 N N . ARG A 1 166 ? 16.191 3.028 -3.733 1.00 89.81 166 ARG A N 1
ATOM 1338 C CA . ARG A 1 166 ? 15.176 2.526 -4.669 1.00 89.81 166 ARG A CA 1
ATOM 1339 C C . ARG A 1 166 ? 14.950 3.436 -5.872 1.00 89.81 166 ARG A C 1
ATOM 1341 O O . ARG A 1 166 ? 14.802 2.919 -6.974 1.00 89.81 166 ARG A O 1
ATOM 1348 N N . ILE A 1 167 ? 14.977 4.760 -5.706 1.00 88.88 167 ILE A N 1
ATOM 1349 C CA . ILE A 1 167 ? 14.849 5.709 -6.828 1.00 88.88 167 ILE A CA 1
ATOM 1350 C C . ILE A 1 167 ? 15.954 5.491 -7.862 1.00 88.88 167 ILE A C 1
ATOM 1352 O O . ILE A 1 167 ? 15.651 5.446 -9.053 1.00 88.88 167 ILE A O 1
ATOM 1356 N N . LYS A 1 168 ? 17.209 5.310 -7.428 1.00 90.19 168 LYS A N 1
ATOM 1357 C CA . LYS A 1 168 ? 18.353 5.059 -8.327 1.00 90.19 168 LYS A CA 1
ATOM 1358 C C . LYS A 1 168 ? 18.251 3.753 -9.117 1.00 90.19 168 LYS A C 1
ATOM 1360 O O . LYS A 1 168 ? 19.007 3.575 -10.066 1.00 90.19 168 LYS A O 1
ATOM 1365 N N . GLY A 1 169 ? 17.303 2.902 -8.750 1.00 84.88 169 GLY A N 1
ATOM 1366 C CA . GLY A 1 169 ? 17.114 1.595 -9.336 1.00 84.88 169 GLY A CA 1
ATOM 1367 C C . GLY A 1 169 ? 18.048 0.548 -8.741 1.00 84.88 169 GLY A C 1
ATOM 1368 O O . GLY A 1 169 ? 18.975 0.866 -7.991 1.00 84.88 169 GLY A O 1
ATOM 1369 N N . ILE A 1 170 ? 17.747 -0.707 -9.050 1.00 85.25 170 ILE A N 1
ATOM 1370 C CA . ILE A 1 170 ? 18.516 -1.902 -8.681 1.00 85.25 170 ILE A CA 1
ATOM 1371 C C . ILE A 1 170 ? 18.681 -2.847 -9.866 1.00 85.25 170 ILE A C 1
ATOM 1373 O O . ILE A 1 170 ? 17.912 -2.725 -10.850 1.00 85.25 170 ILE A O 1
#

Foldseek 3Di:
DVLVVLVVLLVVLAVVQCVVVVPDADDKAKDAAPPDSFKMKMWTHHDQKIWIFIAGVQAPDSHTPTFIDGQPVVVLPLADPPQPVVVVLCVVLVNQWGWDAAPVRWIKIANPHNPFLDDRPPHQQGGQWIWTWHQDPVRHIDTDPTDHGHDVVDDPVVSVVSVVVPNNHD

Sequence (170 aa):
CFTLYNKYRGTQVMKDTLVAENIEYSRFFTSPSILNNILWTGVVDSKGVYYFGQYSLLDIEPKFKLSKMEKNHDLIADASQDDKVINILRWFSNDYFAVMKREDGKLQINDMRYGIFKGDGTSEKDFIFNFPVERLSDGSYNLIKAQGGPPDGADRGEMATDLWARIKGI

Secondary structure (DSSP, 8-state):
-HHHHHHHHHHHHHHHHHHHTT---SEEEEEEPTT-SSEEEEEEEETTEEEEEEEETT-SS---EEEEEE--GGGGTTS-TT-HHHHHHHHHHTT-EEEEE-TTS-EEEEETTS-BSSSSS-STTSBSBEEEEEE-TTS-EEE----BSSPTT--HHHHHHHHHHHHT--

pLDDT: mean 88.84, std 8.67, range [56.34, 97.56]